Protein 2XVC (pdb70)

Secondary structure (DSSP, 8-state):
---S----HHHHHHHHHHTTSEEEHHHHHHHH---HHHHHHHHHHHHHTTSEEEE-/-PPPEEEEEE---

B-factor: mean 44.37, std 5.83, range [25.25, 69.93]

Radius of gyration: 11.21 Å; Cα contacts (8 Å, |Δi|>4): 102; chains: 2; bounding box: 22×24×38 Å

Solvent-accessible surface area: 4627 Å² total; per-residue (Å²): 137,116,105,143,89,140,38,80,48,154,91,0,6,60,50,0,77,128,63,71,14,70,0,26,1,92,91,5,15,107,68,100,1,0,38,50,127,23,0,55,134,15,12,73,29,2,97,118,122,29,50,5,44,69,92,119,216,71,163,59,59,80,0,88,7,52,77,62,206

CATH classification: 1.10.10.10

Nearest PDB structures (foldseek):
  2xvc-assembly1_A  TM=1.018E+00  e=4.335E-09  Saccharolobus solfataricus
  5duk-assembly1_B  TM=8.270E-01  e=2.752E-01  Thermoplasmatales archaeon SCGC AB-539-N05
  2cg4-assembly1_A  TM=6.784E-01  e=1.829E-01  Escherichia coli
  2cfx-assembly1_C  TM=6.816E-01  e=1.316E+00  Bacillus subtilis
  7fby-assembly1_A  TM=6.767E-01  e=1.615E+00  Pyrococcus horikoshii OT3

Foldseek 3Di:
DAADDDDALVVLLVVCVVVVNDDDLVVCCVPVHYDSVRSVVSVVVCVVVVNDDDDD/DDDDDDDDDDDPD

InterPro domains:
  IPR036388 Winged helix-like DNA-binding domain superfamily [G3DSA:1.10.10.10] (204-259)
  IPR053654 Cell division protein B [NF041008] (1-258)
  IPR060149 Cell division protein CdvB, C-terminal domain [PF27303] (211-251)

Sequence (69 aa):
HHHHHMITERELLDYIVNNGGFLDIEHFSKVYGVEKQEVVKLLEALKNKGLIAVESIPLPIPVKVINTL

Structure (mmCIF, N/CA/C/O backbone):
data_2XVC
#
_entry.id   2XVC
#
_cell.length_a   65.240
_cell.length_b   65.240
_cell.length_c   60.992
_cell.angle_alpha   90.00
_cell.angle_beta   90.00
_cell.angle_gamma   120.00
#
_symmetry.space_group_name_H-M   'P 32 2 1'
#
loop_
_entity.id
_entity.type
_entity.pdbx_description
1 polymer ESCRT-III
2 polymer 'CDVA, SSO0911'
3 non-polymer 'CADMIUM ION'
4 water water
#
loop_
_atom_site.group_PDB
_atom_site.id
_atom_site.type_symbol
_atom_site.label_atom_id
_atom_site.label_alt_id
_atom_site.label_comp_id
_atom_site.label_asym_id
_atom_site.label_entity_id
_atom_site.label_seq_id
_atom_site.pdbx_PDB_ins_code
_atom_site.Cartn_x
_atom_site.Cartn_y
_atom_site.Cartn_z
_atom_site.occupancy
_atom_site.B_iso_or_equiv
_atom_site.auth_seq_id
_atom_site.auth_comp_id
_atom_site.auth_asym_id
_atom_site.auth_atom_id
_atom_site.pdbx_PDB_model_num
ATOM 1 N N . HIS A 1 4 ? 22.890 12.486 -16.762 1.00 52.47 204 HIS A N 1
ATOM 2 C CA . HIS A 1 4 ? 23.757 12.172 -15.584 1.00 52.38 204 HIS A CA 1
ATOM 3 C C . HIS A 1 4 ? 23.376 10.842 -14.889 1.00 51.69 204 HIS A C 1
ATOM 4 O O . HIS A 1 4 ? 22.602 10.046 -15.438 1.00 51.96 204 HIS A O 1
ATOM 11 N N . HIS A 1 5 ? 23.937 10.612 -13.698 1.00 50.30 205 HIS A N 1
ATOM 12 C CA . HIS A 1 5 ? 23.759 9.375 -12.924 1.00 48.89 205 HIS A CA 1
ATOM 13 C C . HIS A 1 5 ? 22.512 9.418 -12.044 1.00 48.69 205 HIS A C 1
ATOM 14 O O . HIS A 1 5 ? 22.051 10.496 -11.670 1.00 48.01 205 HIS A O 1
ATOM 21 N N . HIS A 1 6 ? 21.990 8.241 -11.697 1.00 48.51 206 HIS A N 1
ATOM 22 C CA . HIS A 1 6 ? 20.766 8.135 -10.899 1.00 48.74 206 HIS A CA 1
ATOM 23 C C . HIS A 1 6 ? 20.847 7.025 -9.859 1.00 48.77 206 HIS A C 1
ATOM 24 O O . HIS A 1 6 ? 21.617 6.078 -10.009 1.00 48.64 206 HIS A O 1
ATOM 31 N N . HIS A 1 7 ? 20.053 7.171 -8.797 1.00 49.03 207 HIS A N 1
ATOM 32 C CA . HIS A 1 7 ? 19.888 6.162 -7.738 1.00 49.40 207 HIS A CA 1
ATOM 33 C C . HIS A 1 7 ? 21.156 5.746 -6.989 1.00 49.11 207 HIS A C 1
ATOM 34 O O . HIS A 1 7 ? 21.231 4.634 -6.460 1.00 49.19 207 HIS A O 1
ATOM 41 N N . HIS A 1 8 ? 22.141 6.637 -6.929 1.00 48.61 208 HIS A N 1
ATOM 42 C CA . HIS A 1 8 ? 23.311 6.401 -6.093 1.00 48.25 208 HIS A CA 1
ATOM 43 C C . HIS A 1 8 ? 22.937 6.606 -4.631 1.00 48.43 208 HIS A C 1
ATOM 44 O O . HIS A 1 8 ? 22.092 7.441 -4.309 1.00 48.18 208 HIS A O 1
ATOM 51 N N . MET A 1 9 ? 23.560 5.829 -3.756 1.00 48.80 209 MET A N 1
ATOM 52 C CA . MET A 1 9 ? 23.270 5.906 -2.333 1.00 49.63 209 MET A CA 1
ATOM 53 C C . MET A 1 9 ? 24.498 6.373 -1.578 1.00 49.20 209 MET A C 1
ATOM 54 O O . MET A 1 9 ? 25.621 5.960 -1.884 1.00 49.10 209 MET A O 1
ATOM 59 N N . ILE A 1 10 ? 24.277 7.249 -0.603 1.00 48.81 210 ILE A N 1
ATOM 60 C CA . ILE A 1 10 ? 25.336 7.673 0.304 1.00 48.30 210 ILE A CA 1
ATOM 61 C C . ILE A 1 10 ? 24.842 7.611 1.750 1.00 48.32 210 ILE A C 1
ATOM 62 O O . ILE A 1 10 ? 23.639 7.532 1.997 1.00 48.06 210 ILE A O 1
ATOM 67 N N . THR A 1 11 ? 25.777 7.636 2.696 1.00 48.31 211 THR A N 1
ATOM 68 C CA . THR A 1 11 ? 25.442 7.623 4.120 1.00 48.39 211 THR A CA 1
ATOM 69 C C . THR A 1 11 ? 25.271 9.049 4.650 1.00 48.32 211 THR A C 1
ATOM 70 O O . THR A 1 11 ? 25.742 10.014 4.035 1.00 48.04 211 THR A O 1
ATOM 74 N N . GLU A 1 12 ? 24.614 9.170 5.802 1.00 48.23 212 GLU A N 1
ATOM 75 C CA . GLU A 1 12 ? 24.462 10.451 6.485 1.00 48.30 212 GLU A CA 1
ATOM 76 C C . GLU A 1 12 ? 25.813 11.095 6.774 1.00 48.03 212 GLU A C 1
ATOM 77 O O . GLU A 1 12 ? 25.967 12.312 6.641 1.00 47.64 212 GLU A O 1
ATOM 83 N N . ARG A 1 13 ? 26.781 10.262 7.163 1.00 47.72 213 ARG A N 1
ATOM 84 C CA . ARG A 1 13 ? 28.139 10.695 7.482 1.00 47.66 213 ARG A CA 1
ATOM 85 C C . ARG A 1 13 ? 28.827 11.300 6.260 1.00 46.52 213 ARG A C 1
ATOM 86 O O . ARG A 1 13 ? 29.485 12.338 6.364 1.00 46.16 213 ARG A O 1
ATOM 94 N N . GLU A 1 14 ? 28.668 10.643 5.111 1.00 45.50 214 GLU A N 1
ATOM 95 C CA . GLU A 1 14 ? 29.196 11.151 3.846 1.00 44.66 214 GLU A CA 1
ATOM 96 C C . GLU A 1 14 ? 28.601 12.513 3.494 1.00 43.42 214 GLU A C 1
ATOM 97 O O . GLU A 1 14 ? 29.331 13.436 3.127 1.00 42.90 214 GLU A O 1
ATOM 103 N N . LEU A 1 15 ? 27.284 12.645 3.628 1.00 42.16 215 LEU A N 1
ATOM 104 C CA . LEU A 1 15 ? 26.642 13.925 3.339 1.00 41.25 215 LEU A CA 1
ATOM 105 C C . LEU A 1 15 ? 27.133 15.022 4.286 1.00 41.00 215 LEU A C 1
ATOM 106 O O . LEU A 1 15 ? 27.448 16.129 3.841 1.00 40.74 215 LEU A O 1
ATOM 111 N N . LEU A 1 16 ? 27.223 14.701 5.580 1.00 40.85 216 LEU A N 1
ATOM 112 C CA . LEU A 1 16 ? 27.674 15.666 6.583 1.00 40.84 216 LEU A CA 1
ATOM 113 C C . LEU A 1 16 ? 29.114 16.087 6.327 1.00 40.69 216 LEU A C 1
ATOM 114 O O . LEU A 1 16 ? 29.437 17.266 6.409 1.00 40.63 216 LEU A O 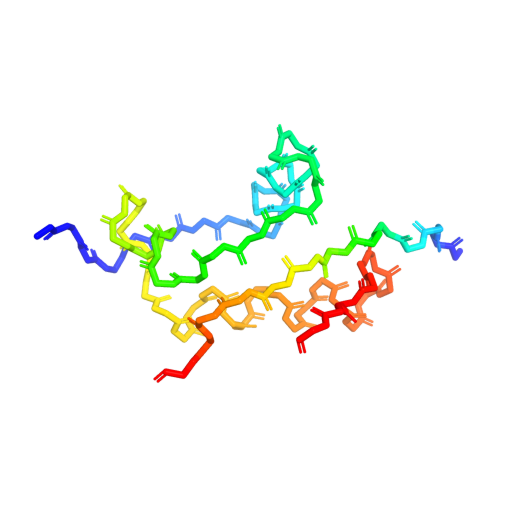1
ATOM 119 N N . ASP A 1 17 ? 29.974 15.122 6.014 1.00 40.80 217 ASP A N 1
ATOM 120 C CA . ASP A 1 17 ? 31.361 15.425 5.655 1.00 41.15 2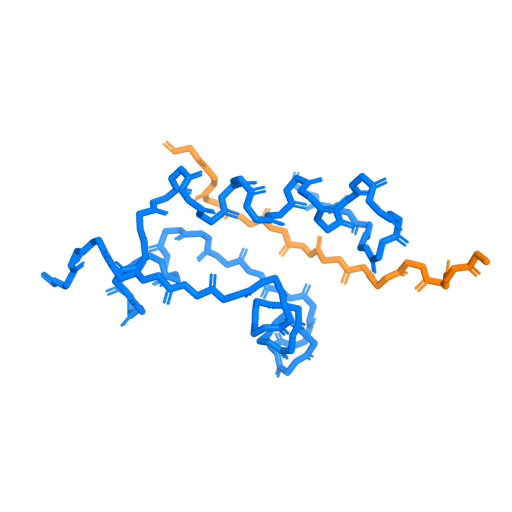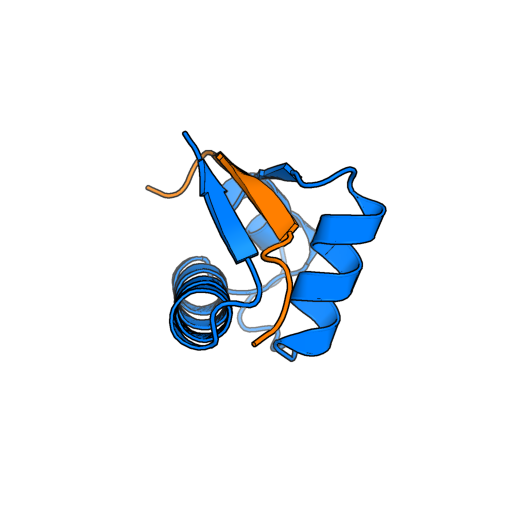17 ASP A CA 1
ATOM 121 C C . ASP A 1 17 ? 31.419 16.326 4.419 1.00 40.42 217 ASP A C 1
ATOM 122 O O . ASP A 1 17 ? 32.189 17.281 4.382 1.00 40.32 217 ASP A O 1
ATOM 127 N N . TYR A 1 18 ? 30.597 16.022 3.416 1.00 39.98 218 TYR A N 1
ATOM 128 C CA . TYR A 1 18 ? 30.532 16.850 2.208 1.00 39.68 218 TYR A CA 1
ATOM 129 C C . TYR A 1 18 ? 30.132 18.291 2.537 1.00 39.54 218 TYR A C 1
ATOM 130 O O . TYR A 1 18 ? 30.755 19.235 2.062 1.00 39.28 218 TYR A O 1
ATOM 139 N N . ILE A 1 19 ? 29.095 18.437 3.359 1.00 39.70 219 ILE A N 1
ATOM 140 C CA . ILE A 1 19 ? 28.588 19.741 3.771 1.00 40.13 219 ILE A CA 1
ATOM 141 C C . ILE A 1 19 ? 29.665 20.563 4.484 1.00 40.51 219 ILE A C 1
ATOM 142 O O . ILE A 1 19 ? 29.883 21.729 4.156 1.00 40.26 219 ILE A O 1
ATOM 147 N N . VAL A 1 20 ? 30.342 19.949 5.449 1.00 41.17 220 VAL A N 1
ATOM 148 C CA . VAL A 1 20 ? 31.419 20.631 6.173 1.00 41.88 220 VAL A CA 1
ATOM 149 C C . VAL A 1 20 ? 32.527 21.047 5.202 1.00 42.20 220 VAL A C 1
ATOM 150 O O . VAL A 1 20 ? 32.934 22.213 5.175 1.00 42.36 220 VAL A O 1
ATOM 154 N N . ASN A 1 21 ? 32.977 20.105 4.379 1.00 42.56 221 ASN A N 1
ATOM 155 C CA . ASN A 1 21 ? 34.004 20.386 3.372 1.00 43.21 221 ASN A CA 1
ATOM 156 C C . ASN A 1 21 ? 33.581 21.412 2.313 1.00 42.82 221 ASN A C 1
ATOM 157 O O . ASN A 1 21 ? 34.429 22.074 1.716 1.00 43.03 221 ASN A O 1
ATOM 162 N N . ASN A 1 22 ? 32.274 21.555 2.099 1.00 42.14 222 ASN A N 1
ATOM 163 C CA . ASN A 1 22 ? 31.746 22.514 1.132 1.00 41.78 222 ASN A CA 1
ATOM 164 C C . ASN A 1 22 ? 31.451 23.879 1.769 1.00 41.28 222 ASN A C 1
ATOM 165 O O . ASN A 1 22 ? 30.774 24.718 1.173 1.00 41.54 222 ASN A O 1
ATOM 170 N N . GLY A 1 23 ? 31.966 24.104 2.974 1.00 40.58 223 GLY A N 1
ATOM 171 C CA . GLY A 1 23 ? 31.759 25.369 3.687 1.00 40.00 223 GLY A CA 1
ATOM 172 C C . GLY A 1 23 ? 30.355 25.569 4.258 1.00 39.63 223 GLY A C 1
ATOM 173 O O . GLY A 1 23 ? 29.893 26.706 4.396 1.00 39.64 223 GLY A O 1
ATOM 174 N N . GLY A 1 24 ? 29.681 24.470 4.598 1.00 38.87 224 GLY A N 1
ATOM 175 C CA . GLY A 1 24 ? 28.312 24.527 5.130 1.00 38.18 224 GLY A CA 1
ATOM 176 C C . GLY A 1 24 ? 27.280 24.930 4.091 1.00 37.82 224 GLY A C 1
ATOM 177 O O . GLY A 1 24 ? 26.361 25.698 4.377 1.00 37.47 224 GLY A O 1
ATOM 178 N N . PHE A 1 25 ? 27.430 24.396 2.882 1.00 37.64 225 PHE A N 1
ATOM 179 C CA . PHE A 1 25 ? 26.574 24.761 1.758 1.00 37.49 225 PHE A CA 1
ATOM 180 C C . PHE A 1 25 ? 26.186 23.519 0.975 1.00 37.10 225 PHE A C 1
ATOM 181 O O . PHE A 1 25 ? 26.995 22.595 0.801 1.00 36.85 225 PHE A O 1
ATOM 189 N N . LEU A 1 26 ? 24.937 23.489 0.517 1.00 36.30 226 LEU A N 1
ATOM 190 C CA . LEU A 1 26 ? 24.445 22.373 -0.265 1.00 35.91 226 LEU A CA 1
ATOM 191 C C . LEU A 1 26 ? 23.404 22.849 -1.262 1.00 36.01 226 LEU A C 1
ATOM 192 O O . LEU A 1 26 ? 22.374 23.405 -0.877 1.00 35.89 226 LEU A O 1
ATOM 197 N N . ASP A 1 27 ? 23.690 22.621 -2.540 1.00 35.91 2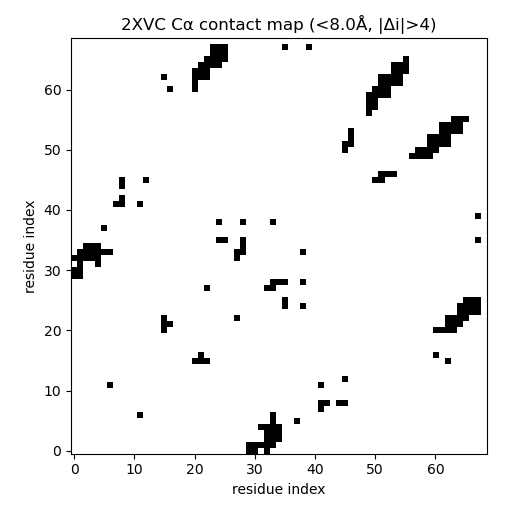27 ASP A N 1
ATOM 198 C CA . ASP A 1 27 ? 22.755 22.891 -3.620 1.00 36.20 227 ASP A CA 1
ATOM 199 C C . ASP A 1 27 ? 22.208 21.534 -4.032 1.00 36.20 227 ASP A C 1
ATOM 200 O O . ASP A 1 27 ? 22.894 20.762 -4.701 1.00 36.29 227 ASP A O 1
ATOM 205 N N . ILE A 1 28 ? 20.983 21.228 -3.608 1.00 36.33 228 ILE A N 1
ATOM 206 C CA . ILE A 1 28 ? 20.432 19.896 -3.812 1.00 36.99 228 ILE A CA 1
ATOM 207 C C . ILE A 1 28 ? 20.379 19.531 -5.296 1.00 37.92 228 ILE A C 1
ATOM 208 O O . ILE A 1 28 ? 20.725 18.408 -5.672 1.00 37.53 228 ILE A O 1
ATOM 213 N N . GLU A 1 29 ? 19.984 20.489 -6.132 1.00 39.03 229 GLU A N 1
ATOM 214 C CA . GLU A 1 29 ? 19.952 20.276 -7.584 1.00 40.48 229 GLU A CA 1
ATOM 215 C C . GLU A 1 29 ? 21.338 19.886 -8.113 1.00 40.04 229 GLU A C 1
ATOM 216 O O . GLU A 1 29 ? 21.491 18.842 -8.746 1.00 40.15 229 GLU A O 1
ATOM 222 N N . HIS A 1 30 ? 22.336 20.725 -7.837 1.00 39.83 230 HIS A N 1
ATOM 223 C CA . HIS A 1 30 ? 23.724 20.476 -8.227 1.00 39.71 230 HIS A CA 1
ATOM 224 C C . HIS A 1 30 ? 24.245 19.143 -7.669 1.00 39.21 230 HIS A C 1
ATOM 225 O O . HIS A 1 30 ? 24.805 18.336 -8.413 1.00 39.01 230 HIS A O 1
ATOM 232 N N . PHE A 1 31 ? 24.034 18.907 -6.372 1.00 38.62 231 PHE A N 1
ATOM 233 C CA . PHE A 1 31 ? 24.518 17.693 -5.711 1.00 3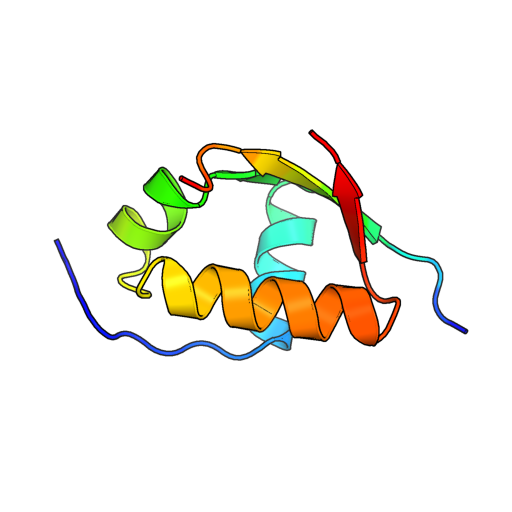8.12 231 PHE A CA 1
ATOM 234 C C . PHE A 1 31 ? 23.933 16.431 -6.335 1.00 38.41 231 PHE A C 1
ATOM 235 O O . PHE A 1 31 ? 24.651 15.458 -6.566 1.00 37.82 231 PHE A O 1
ATOM 243 N N . SER A 1 32 ? 22.628 16.454 -6.600 1.00 38.92 232 SER A N 1
ATOM 244 C CA . SER A 1 32 ? 21.946 15.327 -7.219 1.00 39.69 232 SER A CA 1
ATOM 245 C C . SER A 1 32 ? 22.522 15.044 -8.608 1.00 40.05 232 SER A C 1
ATOM 246 O O . SER A 1 32 ? 22.743 13.894 -8.971 1.00 40.06 232 SER A O 1
ATOM 249 N N . LYS A 1 33 ? 22.776 16.110 -9.358 1.00 40.70 233 LYS A N 1
ATOM 250 C CA . LYS A 1 33 ? 23.340 16.027 -10.700 1.00 41.64 233 LYS A CA 1
ATOM 251 C C . LYS A 1 33 ? 24.756 15.418 -10.695 1.00 41.35 233 LYS A C 1
ATOM 252 O O . LYS A 1 33 ? 25.043 14.491 -11.453 1.00 41.71 233 LYS A O 1
ATOM 258 N N . VAL A 1 34 ? 25.619 15.920 -9.815 1.00 40.52 234 VAL A N 1
ATOM 259 C CA . VAL A 1 34 ? 27.026 15.530 -9.797 1.00 39.85 234 VAL A CA 1
ATOM 260 C C . VAL A 1 34 ? 27.254 14.153 -9.155 1.00 39.61 234 VAL A C 1
ATOM 261 O O . VAL A 1 34 ? 28.007 13.326 -9.689 1.00 39.19 234 VAL A O 1
ATOM 265 N N . TYR A 1 35 ? 26.593 13.899 -8.027 1.00 38.99 235 TYR A N 1
ATOM 266 C CA . TYR A 1 35 ? 26.827 12.660 -7.279 1.00 38.67 235 TYR A CA 1
ATOM 267 C C . TYR A 1 35 ? 25.803 11.553 -7.544 1.00 38.98 235 TYR A C 1
ATOM 268 O O . TYR A 1 35 ? 25.942 10.440 -7.034 1.00 38.81 235 TYR A O 1
ATOM 277 N N . GLY A 1 36 ? 24.792 11.851 -8.358 1.00 39.39 236 GLY A N 1
ATOM 278 C CA . GLY A 1 36 ? 23.828 10.832 -8.792 1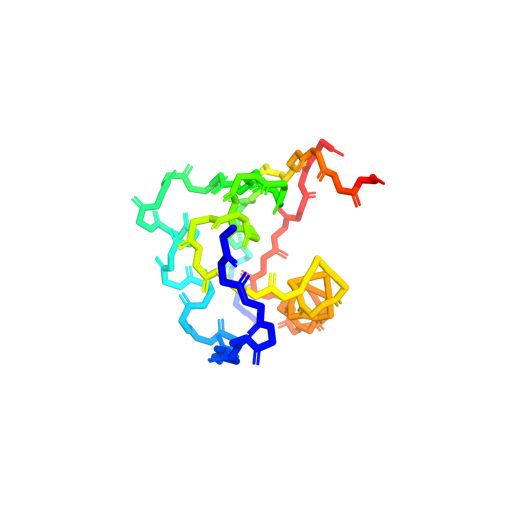.00 39.98 236 GLY A CA 1
ATOM 279 C C . GLY A 1 36 ? 22.820 10.348 -7.758 1.00 40.59 236 GLY A C 1
ATOM 280 O O . GLY A 1 36 ? 22.124 9.353 -7.989 1.00 41.08 236 GLY A O 1
ATOM 281 N N . VAL A 1 37 ? 22.738 11.044 -6.625 1.00 40.67 237 VAL A N 1
ATOM 282 C CA . VAL A 1 37 ? 21.778 10.720 -5.565 1.00 40.87 237 VAL A CA 1
ATOM 283 C C . VAL A 1 37 ? 20.443 11.399 -5.883 1.00 41.34 237 VAL A C 1
ATOM 284 O O . VAL A 1 37 ? 20.422 12.585 -6.199 1.00 41.31 237 VAL A O 1
ATOM 288 N N . GLU A 1 38 ? 19.336 10.658 -5.800 1.00 42.09 238 GLU A N 1
ATOM 289 C CA . GLU A 1 38 ? 17.996 11.240 -6.007 1.00 42.92 238 GLU A CA 1
ATOM 290 C C . GLU A 1 38 ? 17.759 12.415 -5.073 1.00 43.04 238 GLU A C 1
ATOM 291 O O . GLU A 1 38 ? 18.164 12.366 -3.914 1.00 42.83 238 GLU A O 1
ATOM 297 N N . LYS A 1 39 ? 17.105 13.462 -5.575 1.00 43.40 239 LYS A N 1
ATOM 298 C CA . LYS A 1 39 ? 16.816 14.652 -4.767 1.00 44.03 239 LYS A CA 1
ATOM 299 C C . LYS A 1 39 ? 16.097 14.305 -3.464 1.00 44.22 239 LYS A C 1
ATOM 300 O O . LYS A 1 39 ? 16.436 14.839 -2.410 1.00 44.35 239 LYS A O 1
ATOM 306 N N . GLN A 1 40 ? 15.121 13.401 -3.535 1.00 44.61 240 GLN A N 1
ATOM 307 C CA . GLN A 1 40 ? 14.352 13.016 -2.345 1.00 45.18 240 GLN A CA 1
ATOM 308 C C . GLN A 1 40 ? 15.186 12.198 -1.357 1.00 44.40 240 GLN A C 1
ATOM 309 O O . GLN A 1 40 ? 14.913 12.208 -0.159 1.00 44.04 240 GLN A O 1
ATOM 315 N N . GLU A 1 41 ? 16.207 11.505 -1.861 1.00 43.79 241 GLU A N 1
ATOM 316 C CA . GLU A 1 41 ? 17.147 10.808 -0.989 1.00 43.38 241 GLU A CA 1
ATOM 317 C C . GLU A 1 41 ? 18.065 11.797 -0.250 1.00 42.36 241 GLU A C 1
ATOM 318 O O . GLU A 1 41 ? 18.359 11.604 0.928 1.00 41.84 241 GLU A O 1
ATOM 324 N N . VAL A 1 42 ? 18.495 12.856 -0.937 1.00 41.48 242 VAL A N 1
ATOM 325 C CA . VAL A 1 42 ? 19.274 13.928 -0.300 1.00 40.80 242 VAL A CA 1
ATOM 326 C C . VAL A 1 42 ? 18.450 14.584 0.813 1.00 40.89 242 VAL A C 1
ATOM 327 O O . VAL A 1 42 ? 18.938 14.775 1.921 1.00 40.86 242 VAL A O 1
ATOM 331 N N . VAL A 1 43 ? 17.196 14.904 0.507 1.00 41.36 243 VAL A N 1
ATOM 332 C CA . VAL A 1 43 ? 16.262 15.504 1.467 1.00 41.72 243 VAL A CA 1
ATOM 333 C C . VAL A 1 43 ? 16.067 14.590 2.678 1.00 42.24 243 VAL A C 1
ATOM 334 O O . VAL A 1 43 ? 16.147 15.044 3.821 1.00 42.03 243 VAL A O 1
ATOM 338 N N . LYS A 1 44 ? 15.837 13.305 2.408 1.00 42.62 244 LYS A N 1
ATOM 339 C CA . LYS A 1 44 ? 15.710 12.283 3.443 1.00 43.76 244 LYS A CA 1
ATOM 340 C C . LYS A 1 44 ? 16.935 12.254 4.369 1.00 43.64 244 LYS A C 1
ATOM 341 O O . LYS A 1 44 ? 16.786 12.227 5.593 1.00 43.67 244 LYS A O 1
ATOM 347 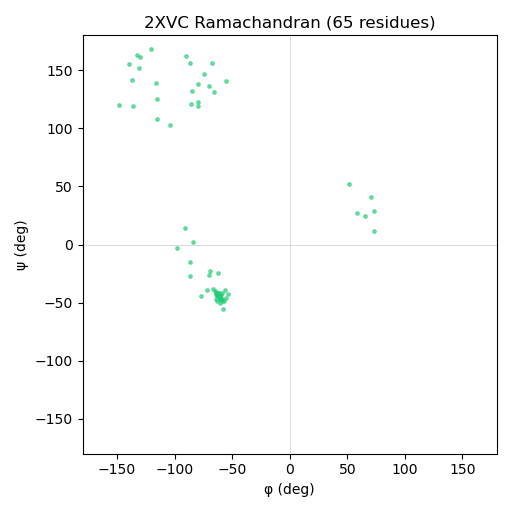N N . LEU A 1 45 ? 18.140 12.282 3.791 1.00 43.46 245 LEU A N 1
ATOM 348 C CA . LEU A 1 45 ? 19.372 12.292 4.594 1.00 43.09 245 LEU A CA 1
ATOM 349 C C . LEU A 1 45 ? 19.535 13.578 5.407 1.00 42.96 245 LEU A C 1
ATOM 350 O O . LEU A 1 45 ? 19.995 13.536 6.551 1.00 42.78 245 LEU A O 1
ATOM 355 N N . LEU A 1 46 ? 19.158 14.714 4.820 1.00 42.86 246 LEU A N 1
ATOM 356 C CA . LEU A 1 46 ? 19.214 15.996 5.525 1.00 42.88 246 LEU A CA 1
ATOM 357 C C . LEU A 1 46 ? 18.275 16.018 6.718 1.00 43.26 246 LEU A C 1
ATOM 358 O O . LEU A 1 46 ? 18.627 16.543 7.773 1.00 43.02 246 LEU A O 1
ATOM 363 N N . GLU A 1 47 ? 17.077 15.459 6.538 1.00 43.86 247 GLU A N 1
ATOM 364 C CA . GLU A 1 47 ? 16.086 15.391 7.612 1.00 44.79 247 GLU A CA 1
ATOM 365 C C . GLU A 1 47 ? 16.580 14.566 8.793 1.00 44.96 247 GLU A C 1
ATOM 366 O O . GLU A 1 47 ? 16.382 14.957 9.940 1.00 45.40 247 GLU A O 1
ATOM 372 N N . ALA A 1 48 ? 17.233 13.441 8.507 1.00 45.28 248 ALA A N 1
ATOM 373 C CA . ALA A 1 48 ? 17.802 12.589 9.552 1.00 45.52 248 ALA A CA 1
ATOM 374 C C . ALA A 1 48 ? 18.934 13.293 10.307 1.00 45.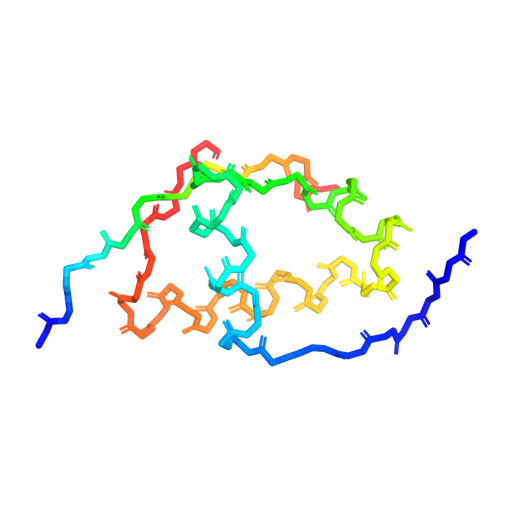74 248 ALA A C 1
ATOM 375 O O . ALA A 1 48 ? 19.031 13.171 11.530 1.00 45.76 248 ALA A O 1
ATOM 377 N N . LEU A 1 49 ? 19.772 14.034 9.579 1.00 45.74 249 LEU A N 1
ATOM 378 C CA . LEU A 1 49 ? 20.819 14.861 10.188 1.00 45.93 249 LEU A CA 1
ATOM 379 C C . LEU A 1 49 ? 20.230 15.972 11.059 1.00 46.46 249 LEU A C 1
ATOM 380 O O . LEU A 1 49 ? 20.718 16.227 12.160 1.00 46.27 249 LEU A O 1
ATOM 385 N N . LYS A 1 50 ? 19.180 16.619 10.558 1.00 47.03 250 LYS A N 1
ATOM 386 C CA . LYS A 1 50 ? 18.490 17.676 11.284 1.00 48.17 250 LYS A CA 1
ATOM 387 C C . LYS A 1 50 ? 17.838 17.139 12.558 1.00 48.90 250 LYS A C 1
ATOM 388 O O . LYS A 1 50 ? 17.983 17.728 13.630 1.00 49.18 250 LYS A O 1
ATOM 394 N N . ASN A 1 51 ? 17.140 16.011 12.436 1.00 49.63 251 ASN A N 1
ATOM 395 C CA . ASN A 1 51 ? 16.438 15.404 13.569 1.00 50.38 251 ASN A CA 1
ATOM 396 C C . ASN A 1 51 ? 17.371 14.824 14.635 1.00 50.16 251 ASN A C 1
ATOM 397 O O . ASN A 1 51 ? 16.984 14.706 15.793 1.00 50.60 251 ASN A O 1
ATOM 402 N N . LYS A 1 52 ? 18.603 14.495 14.251 1.00 49.89 252 LYS A N 1
ATOM 403 C CA . LYS A 1 52 ? 19.637 14.105 15.213 1.00 49.19 252 LYS A CA 1
ATOM 404 C C . LYS A 1 52 ? 20.353 15.308 15.832 1.00 48.59 252 LYS A C 1
ATOM 405 O O . LYS A 1 52 ? 21.281 15.140 16.628 1.00 48.75 252 LYS A O 1
ATOM 411 N N . GLY A 1 53 ? 19.921 16.515 15.460 1.00 47.70 253 GLY A N 1
ATOM 412 C CA . GLY A 1 53 ? 20.526 17.760 15.936 1.00 46.44 253 GLY A CA 1
ATOM 413 C C . GLY A 1 53 ? 21.963 17.986 15.484 1.00 45.44 253 GLY A C 1
ATOM 414 O O . GLY A 1 53 ? 22.718 18.707 16.138 1.00 45.43 253 GLY A O 1
ATOM 415 N N . LEU A 1 54 ? 22.341 17.371 14.365 1.00 44.26 254 LEU A N 1
ATOM 416 C CA . LEU A 1 54 ? 23.706 17.473 13.850 1.00 43.03 254 LEU A CA 1
ATOM 417 C C . LEU A 1 54 ? 23.917 18.697 12.952 1.00 42.30 254 LEU A C 1
ATOM 418 O O . LEU A 1 54 ? 25.035 19.207 12.842 1.00 41.51 254 LEU A O 1
ATOM 423 N N . ILE A 1 55 ? 22.840 19.158 12.316 1.00 41.58 255 ILE A N 1
ATOM 424 C CA . ILE A 1 55 ? 22.886 20.335 11.443 1.00 41.11 255 ILE A CA 1
ATOM 425 C C . ILE A 1 55 ? 21.772 21.327 11.774 1.00 41.19 255 ILE A C 1
ATOM 426 O O . ILE A 1 55 ? 20.720 20.935 12.273 1.00 41.27 255 ILE A O 1
ATOM 431 N N . ALA A 1 56 ? 22.023 22.605 11.496 1.00 41.23 256 ALA A N 1
ATOM 432 C CA . ALA A 1 56 ? 21.009 23.652 11.557 1.00 41.53 256 ALA A CA 1
ATOM 433 C C . ALA A 1 56 ? 20.802 24.214 10.151 1.00 41.82 256 ALA A C 1
ATOM 434 O O . ALA A 1 56 ? 21.666 24.911 9.610 1.00 41.74 256 ALA A O 1
ATOM 436 N N . VAL A 1 57 ? 19.654 23.894 9.562 1.00 42.05 257 VAL A N 1
ATOM 437 C CA . VAL A 1 57 ? 19.365 24.231 8.171 1.00 42.55 257 VAL A CA 1
ATOM 438 C C . VAL A 1 57 ? 18.938 25.687 8.035 1.00 42.96 257 VAL A C 1
ATOM 439 O O . VAL A 1 57 ? 18.170 26.183 8.861 1.00 42.88 257 VAL A O 1
ATOM 443 N N . GLU A 1 58 ? 19.447 26.361 7.003 1.00 43.52 258 GLU A N 1
ATOM 444 C CA . GLU A 1 58 ? 19.072 27.748 6.680 1.00 44.63 258 GLU A CA 1
ATOM 445 C C . GLU A 1 58 ? 18.694 27.902 5.217 1.00 45.25 258 GLU A C 1
ATOM 446 O O . GLU A 1 58 ? 19.101 27.090 4.378 1.00 44.98 258 GLU A O 1
ATOM 452 N N . SER A 1 59 ? 17.977 29.000 4.937 1.00 46.17 259 SER A N 1
ATOM 453 C CA . SER A 1 59 ? 17.504 29.418 3.596 1.00 47.17 259 SER A CA 1
ATOM 454 C C . SER A 1 59 ? 16.573 28.431 2.893 1.00 47.40 259 SER A C 1
ATOM 455 O O . SER A 1 59 ? 15.515 28.083 3.415 1.00 47.52 259 SER A O 1
ATOM 458 N N . ILE B 2 3 ? 24.621 16.298 23.622 1.00 55.52 253 ILE B N 1
ATOM 459 C CA . ILE B 2 3 ? 23.993 17.282 22.682 1.00 55.41 253 ILE B CA 1
ATOM 460 C C . ILE B 2 3 ? 25.061 17.937 21.791 1.00 54.71 253 ILE B C 1
ATOM 461 O O . ILE B 2 3 ? 25.847 18.775 22.260 1.00 55.01 253 ILE B O 1
ATOM 466 N N . PRO B 2 4 ? 25.112 17.536 20.502 1.00 53.70 254 PRO B N 1
ATOM 467 C CA . PRO B 2 4 ? 26.097 18.148 19.607 1.00 52.52 254 PRO B CA 1
ATOM 468 C C . PRO B 2 4 ? 25.796 19.625 19.342 1.00 51.18 254 PRO B C 1
ATOM 469 O O . PRO B 2 4 ? 24.651 20.079 19.494 1.00 50.96 254 PRO B O 1
ATOM 473 N N . LEU B 2 5 ? 26.837 20.370 18.987 1.00 49.44 255 LEU B N 1
ATOM 474 C CA . LEU B 2 5 ? 26.671 21.715 18.487 1.00 47.65 255 LEU B CA 1
ATOM 475 C C . LEU B 2 5 ? 26.277 21.585 17.018 1.00 46.22 255 LEU B C 1
ATOM 476 O O . LEU B 2 5 ? 27.033 21.011 16.228 1.00 46.13 255 LEU B O 1
ATOM 481 N N . PRO B 2 6 ? 25.084 22.092 16.650 1.00 44.90 256 PRO B N 1
ATOM 482 C CA . PRO B 2 6 ? 24.600 21.922 15.277 1.00 43.85 256 PRO B CA 1
ATOM 483 C C . PRO B 2 6 ? 25.474 22.679 14.272 1.00 42.71 256 PRO B C 1
ATOM 484 O O . PRO B 2 6 ? 25.771 23.852 14.480 1.00 42.20 256 PRO B O 1
ATOM 488 N N . ILE B 2 7 ? 25.884 22.000 13.202 1.00 41.41 257 ILE B N 1
ATOM 489 C CA . ILE B 2 7 ? 26.638 22.637 12.121 1.00 40.42 257 ILE B CA 1
ATOM 490 C C . ILE B 2 7 ? 25.679 23.395 11.197 1.00 39.64 257 ILE B C 1
ATOM 491 O O . ILE B 2 7 ? 24.746 22.802 10.662 1.00 39.68 257 ILE B O 1
ATOM 496 N N . PRO B 2 8 ? 25.892 24.712 11.017 1.00 38.93 258 PRO B N 1
ATOM 497 C CA . PRO B 2 8 ? 24.985 25.456 10.133 1.00 38.64 258 PRO B CA 1
ATOM 498 C C . PRO B 2 8 ? 25.162 25.073 8.656 1.00 38.50 258 PRO B C 1
ATOM 499 O O . PRO B 2 8 ? 26.294 24.906 8.187 1.00 37.94 258 PRO B O 1
ATOM 503 N N . VAL B 2 9 ? 24.039 24.900 7.955 1.00 38.05 259 VAL B N 1
ATOM 504 C CA . VAL B 2 9 ? 24.035 24.511 6.545 1.00 37.67 259 VAL B CA 1
ATOM 505 C C . VAL B 2 9 ? 23.029 25.351 5.786 1.00 37.40 259 VAL B C 1
ATOM 506 O O . VAL B 2 9 ? 21.834 25.326 6.096 1.00 37.24 259 VAL B O 1
ATOM 510 N N . LYS B 2 10 ? 23.508 26.105 4.802 1.00 36.73 260 LYS B N 1
ATOM 511 C CA . LYS B 2 10 ? 22.619 26.769 3.862 1.00 36.65 260 LYS B CA 1
ATOM 512 C C . LYS B 2 10 ? 22.301 25.768 2.757 1.00 36.26 260 LYS B C 1
ATOM 513 O O . LYS B 2 10 ? 23.209 25.262 2.098 1.00 35.91 260 LYS B O 1
ATOM 519 N N . VAL B 2 11 ? 21.017 25.467 2.583 1.00 36.00 261 VAL B N 1
ATOM 520 C CA . VAL B 2 11 ? 20.571 24.510 1.576 1.00 36.23 261 VAL B CA 1
ATOM 521 C C . VAL B 2 11 ? 19.722 25.243 0.535 1.00 36.63 261 VAL B C 1
ATOM 522 O O . VAL B 2 11 ? 18.768 25.930 0.895 1.00 37.02 261 VAL B O 1
ATOM 526 N N . ILE B 2 12 ? 20.085 25.122 -0.742 1.00 36.81 262 ILE B N 1
ATOM 527 C CA . ILE B 2 12 ? 19.319 25.759 -1.823 1.00 37.17 262 ILE B CA 1
ATOM 528 C C . ILE B 2 12 ? 18.789 24.736 -2.827 1.00 37.51 262 ILE B C 1
ATOM 529 O O . ILE B 2 12 ? 19.169 23.560 -2.799 1.00 36.81 262 ILE B O 1
ATOM 534 N N . ASN B 2 13 ? 17.894 25.203 -3.697 1.00 38.45 263 ASN B N 1
ATOM 535 C CA . ASN B 2 13 ? 17.325 24.406 -4.788 1.00 39.19 263 ASN B CA 1
ATOM 536 C C . ASN B 2 13 ? 16.768 23.070 -4.334 1.00 39.72 263 ASN B C 1
ATOM 537 O O . ASN B 2 13 ? 17.115 22.019 -4.877 1.00 39.96 263 ASN B O 1
ATOM 542 N N . THR B 2 14 ? 15.903 23.120 -3.330 1.00 40.27 264 THR B N 1
ATOM 543 C CA . THR B 2 14 ? 15.339 21.913 -2.748 1.00 41.37 264 THR B CA 1
ATOM 544 C C . THR B 2 14 ? 14.089 21.446 -3.498 1.00 42.24 264 THR B C 1
ATOM 545 O O . THR B 2 14 ? 13.649 20.311 -3.327 1.00 42.27 264 THR B O 1
ATOM 549 N N . LEU B 2 15 ? 13.521 22.322 -4.324 1.00 43.22 265 LEU B N 1
ATOM 550 C CA . LEU B 2 15 ? 12.264 22.012 -5.006 1.00 44.41 265 LEU B CA 1
ATOM 551 C C . LEU B 2 15 ? 12.447 21.675 -6.485 1.00 45.12 265 LEU B C 1
ATOM 552 O O . LEU B 2 15 ? 11.601 20.984 -7.071 1.00 46.39 265 LEU B O 1
#

Organism: Saccharolobus solfataricus (strain ATCC 35092 / DSM 1617 / JCM 11322 / P2) (NCBI:txid273057)